Protein AF-A0A3D2X1X7-F1 (afdb_monomer)

Sequence (170 aa):
MHFDSSYFEDETREGFYIPGMVKRSWAVQMEVLNVIADICEKNGIRWFADCGTLLGAVRHGGFIPWDDDLDICMLREDYIRFNKVVRDSVPEGYRVLNLEFEDEYDNFITRVTNSSAIGIGVDYLKNNHGFPYVAGVDIFPLDYLMENDENEEERRVQAYTLWNLAEDIK

pLDDT: mean 94.05, std 6.66, range [51.53, 98.81]

Structure (mmCIF, N/CA/C/O backbone):
data_AF-A0A3D2X1X7-F1
#
_entry.id   AF-A0A3D2X1X7-F1
#
loop_
_atom_site.group_PDB
_atom_site.id
_atom_site.type_symbol
_atom_site.label_atom_id
_atom_site.label_alt_id
_atom_site.label_comp_id
_atom_site.label_asym_id
_atom_site.label_entity_id
_atom_site.label_seq_id
_atom_site.pdbx_PDB_ins_code
_atom_site.Cartn_x
_atom_site.Cartn_y
_atom_site.Cartn_z
_atom_site.occupancy
_atom_site.B_iso_or_equiv
_atom_site.auth_seq_id
_atom_site.auth_comp_id
_atom_site.auth_asym_id
_atom_site.auth_atom_id
_atom_site.pdbx_PDB_model_num
ATOM 1 N N . MET A 1 1 ? -1.908 -10.536 -12.019 1.00 80.88 1 MET A N 1
ATOM 2 C CA . MET A 1 1 ? -1.843 -9.389 -12.955 1.00 80.88 1 MET A CA 1
ATOM 3 C C . MET A 1 1 ? -0.833 -9.719 -14.062 1.00 80.88 1 MET A C 1
ATOM 5 O O . MET A 1 1 ? -0.010 -10.596 -13.834 1.00 80.88 1 MET A O 1
ATOM 9 N N . HIS A 1 2 ? -0.914 -9.122 -15.257 1.00 87.88 2 HIS A N 1
ATOM 10 C CA . HIS A 1 2 ? 0.065 -9.332 -16.341 1.00 87.88 2 HIS A CA 1
ATOM 11 C C . HIS A 1 2 ? 0.584 -7.974 -16.818 1.00 87.88 2 HIS A C 1
ATOM 13 O O . HIS A 1 2 ? -0.223 -7.113 -17.163 1.00 87.88 2 HIS A O 1
ATOM 19 N N . PHE A 1 3 ? 1.906 -7.800 -16.849 1.00 93.25 3 PHE A N 1
ATOM 20 C CA . PHE A 1 3 ? 2.570 -6.582 -17.316 1.00 93.25 3 PHE A CA 1
ATOM 21 C C . PHE A 1 3 ? 3.387 -6.898 -18.568 1.00 93.25 3 PHE A C 1
ATOM 23 O O . PHE A 1 3 ? 4.236 -7.791 -18.547 1.00 93.25 3 PHE A O 1
ATOM 30 N N . ASP A 1 4 ? 3.149 -6.165 -19.653 1.00 94.19 4 ASP A N 1
ATOM 31 C CA . ASP A 1 4 ? 3.974 -6.280 -20.855 1.00 94.19 4 ASP A CA 1
ATOM 32 C C . ASP A 1 4 ? 5.401 -5.801 -20.578 1.00 94.19 4 ASP A C 1
ATOM 34 O O . ASP A 1 4 ? 5.621 -4.893 -19.781 1.00 94.19 4 ASP A O 1
ATOM 38 N N . SER A 1 5 ? 6.398 -6.369 -21.262 1.00 91.50 5 SER A N 1
ATOM 39 C CA . SER A 1 5 ? 7.802 -6.002 -21.023 1.00 91.50 5 SER A CA 1
ATOM 40 C C . SER A 1 5 ? 8.077 -4.507 -21.238 1.00 91.50 5 SER A C 1
ATOM 42 O O . SER A 1 5 ? 8.879 -3.930 -20.505 1.00 91.50 5 SER A O 1
ATOM 44 N N . SER A 1 6 ? 7.359 -3.869 -22.169 1.00 95.56 6 SER A N 1
ATOM 45 C CA . SER A 1 6 ? 7.434 -2.427 -22.434 1.00 95.56 6 SER A CA 1
ATOM 46 C C . SER A 1 6 ? 6.906 -1.564 -21.284 1.00 95.56 6 SER A C 1
ATOM 48 O O . SER A 1 6 ? 7.260 -0.393 -21.181 1.00 95.56 6 SER A O 1
ATOM 50 N N . TYR A 1 7 ? 6.086 -2.116 -20.381 1.00 95.94 7 TYR A N 1
ATOM 51 C CA . TYR A 1 7 ? 5.613 -1.391 -19.200 1.00 95.94 7 TYR A CA 1
ATOM 52 C C . TYR A 1 7 ? 6.781 -0.932 -18.317 1.00 95.94 7 TYR A C 1
ATOM 54 O O . TYR A 1 7 ? 6.709 0.137 -17.719 1.00 95.94 7 TYR A O 1
ATOM 62 N N . PHE A 1 8 ? 7.878 -1.692 -18.277 1.00 97.25 8 PHE A N 1
ATOM 63 C CA . PHE A 1 8 ? 9.031 -1.419 -17.416 1.00 97.25 8 PHE A CA 1
ATOM 64 C C . PHE A 1 8 ? 10.128 -0.563 -18.065 1.00 97.25 8 PHE A C 1
ATOM 66 O O . PHE A 1 8 ? 11.191 -0.388 -17.463 1.00 97.25 8 PHE A O 1
ATOM 73 N N . GLU A 1 9 ? 9.910 -0.073 -19.285 1.00 97.38 9 GLU A N 1
ATOM 74 C CA . GLU A 1 9 ? 10.815 0.860 -19.969 1.00 97.38 9 GLU A CA 1
ATOM 75 C C . GLU A 1 9 ? 10.618 2.285 -19.450 1.00 97.38 9 GLU A C 1
ATOM 77 O O . GLU A 1 9 ? 9.578 2.589 -18.882 1.00 97.38 9 GLU A O 1
ATOM 82 N N . ASP A 1 10 ? 11.582 3.182 -19.632 1.00 98.06 10 ASP A N 1
ATOM 83 C CA . ASP A 1 10 ? 11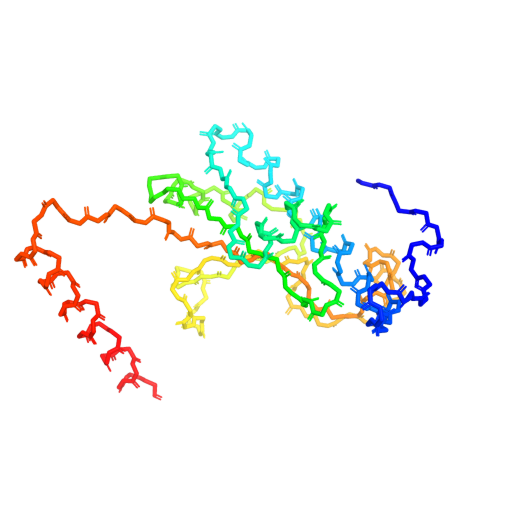.398 4.583 -19.242 1.00 98.06 10 ASP A CA 1
ATOM 84 C C . ASP A 1 10 ? 10.248 5.238 -20.035 1.00 98.06 10 ASP A C 1
ATOM 86 O O . ASP A 1 10 ? 9.997 4.910 -21.195 1.00 98.06 10 ASP A O 1
ATOM 90 N N . GLU A 1 11 ? 9.527 6.171 -19.414 1.00 96.81 11 GLU A N 1
ATOM 91 C CA . GLU A 1 11 ? 8.371 6.840 -20.020 1.00 96.81 11 GLU A CA 1
ATOM 92 C C . GLU A 1 11 ? 8.404 8.338 -19.725 1.00 96.81 11 GLU A C 1
ATOM 94 O O . GLU A 1 11 ? 8.915 8.777 -18.701 1.00 96.81 11 GLU A O 1
ATOM 99 N N . THR A 1 12 ? 7.840 9.155 -20.612 1.00 97.38 12 THR A N 1
ATOM 100 C CA . THR A 1 12 ? 7.485 10.537 -20.274 1.00 97.38 12 THR A CA 1
ATOM 101 C C . THR A 1 12 ? 5.979 10.697 -20.367 1.00 97.38 12 THR A C 1
ATOM 103 O O . THR A 1 12 ? 5.408 10.542 -21.446 1.00 97.38 12 THR A O 1
ATOM 106 N N . ARG A 1 13 ? 5.343 11.028 -19.241 1.00 95.12 13 ARG A N 1
ATOM 107 C CA . ARG A 1 13 ? 3.898 11.250 -19.133 1.00 95.12 13 ARG A CA 1
ATOM 108 C C . ARG A 1 13 ? 3.657 12.675 -18.663 1.00 95.12 13 ARG A C 1
ATOM 110 O O . ARG A 1 13 ? 4.206 13.090 -17.651 1.00 95.12 13 ARG A O 1
ATOM 117 N N . GLU A 1 14 ? 2.892 13.441 -19.437 1.00 93.94 14 GLU A N 1
ATOM 118 C CA . GLU A 1 14 ? 2.587 14.854 -19.143 1.00 93.94 14 GLU A CA 1
ATOM 119 C C . GLU A 1 14 ? 3.826 15.737 -18.886 1.00 93.94 14 GLU A C 1
ATOM 121 O O . GLU A 1 14 ? 3.808 16.660 -18.078 1.00 93.94 14 GLU A O 1
ATOM 126 N N . GLY A 1 15 ? 4.931 15.458 -19.582 1.00 95.94 15 GLY A N 1
ATOM 127 C CA . GLY A 1 15 ? 6.186 16.197 -19.409 1.00 95.94 15 GLY A CA 1
ATOM 128 C C . GLY A 1 15 ? 7.005 15.792 -18.179 1.00 95.94 15 GLY A C 1
ATOM 129 O O . GLY A 1 15 ? 8.069 16.367 -17.963 1.00 95.94 15 GLY A O 1
ATOM 130 N N . PHE A 1 16 ? 6.565 14.791 -17.412 1.00 97.38 16 PHE A N 1
ATOM 131 C CA . PHE A 1 16 ? 7.330 14.200 -16.318 1.00 97.38 16 PHE A CA 1
ATOM 132 C C . PHE A 1 16 ? 8.021 12.909 -16.769 1.00 97.38 16 PHE A C 1
ATOM 134 O O . PHE A 1 16 ? 7.391 12.045 -17.381 1.00 97.38 16 PHE A O 1
ATOM 141 N N . TYR A 1 17 ? 9.315 12.776 -16.470 1.00 97.88 17 TYR A N 1
ATOM 142 C CA . TYR A 1 17 ? 10.096 11.577 -16.772 1.00 97.88 17 TYR A CA 1
ATOM 143 C C . TYR A 1 17 ? 9.921 10.528 -15.672 1.00 97.88 17 TYR A C 1
ATOM 145 O O . TYR A 1 17 ? 10.254 10.779 -14.517 1.00 97.88 17 TYR A O 1
ATOM 153 N N . ILE A 1 18 ? 9.441 9.348 -16.051 1.00 98.19 18 ILE A N 1
ATOM 154 C CA . ILE A 1 18 ? 9.184 8.209 -15.176 1.00 98.19 18 ILE A CA 1
ATOM 155 C C . ILE A 1 18 ? 10.240 7.136 -15.471 1.00 98.19 18 ILE A C 1
ATOM 157 O O . ILE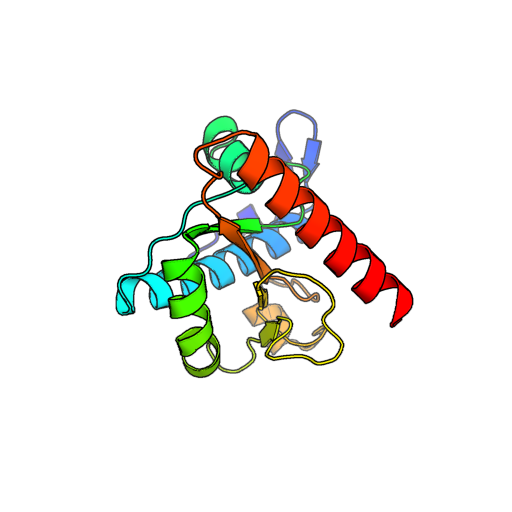 A 1 18 ? 10.176 6.487 -16.523 1.00 98.19 18 ILE A O 1
ATOM 161 N N . PRO A 1 19 ? 11.197 6.905 -14.557 1.00 97.69 19 PRO A N 1
ATOM 162 C CA . PRO A 1 19 ? 12.140 5.807 -14.696 1.00 97.69 19 PRO A CA 1
ATOM 163 C C . PRO A 1 19 ? 11.421 4.456 -14.672 1.00 97.69 19 PRO A C 1
ATOM 165 O O . PRO A 1 19 ? 10.508 4.239 -13.871 1.00 97.69 19 PRO A O 1
ATOM 168 N N . GLY A 1 20 ? 11.909 3.487 -15.443 1.00 97.50 20 GLY A N 1
ATOM 169 C CA . GLY A 1 20 ? 11.400 2.117 -15.427 1.00 97.50 20 GLY A CA 1
ATOM 170 C C . GLY A 1 20 ? 11.407 1.490 -14.027 1.00 97.50 20 GLY A C 1
ATOM 171 O O . GLY A 1 20 ? 10.539 0.684 -13.706 1.00 97.50 20 GLY A O 1
ATOM 172 N N . MET A 1 21 ? 12.331 1.904 -13.149 1.00 97.25 21 MET A N 1
ATOM 173 C CA . MET A 1 21 ? 12.380 1.458 -11.749 1.00 97.25 21 MET A CA 1
ATOM 174 C C . MET A 1 21 ? 11.143 1.874 -10.936 1.00 97.25 21 MET A C 1
ATOM 176 O O . MET A 1 21 ? 10.653 1.079 -10.137 1.00 97.25 21 MET A O 1
ATOM 180 N N . VAL A 1 22 ? 10.604 3.074 -11.169 1.00 97.44 22 VAL A N 1
ATOM 181 C CA . VAL A 1 22 ? 9.364 3.536 -10.521 1.00 97.44 22 VAL A CA 1
ATOM 182 C C . VAL A 1 22 ? 8.191 2.679 -10.989 1.00 97.44 22 VAL A C 1
ATOM 184 O O . VAL A 1 22 ? 7.417 2.184 -10.178 1.00 97.44 22 VAL A O 1
ATOM 187 N N . LYS A 1 23 ? 8.126 2.366 -12.287 1.00 97.81 23 LYS A N 1
ATOM 188 C CA . LYS A 1 23 ? 7.080 1.482 -12.823 1.00 97.81 23 LYS A CA 1
ATOM 189 C C . LYS A 1 23 ? 7.174 0.051 -12.295 1.00 97.81 23 LYS A C 1
ATOM 191 O O . LYS A 1 23 ? 6.145 -0.586 -12.087 1.00 97.81 23 LYS A O 1
ATOM 196 N N . ARG A 1 24 ? 8.383 -0.449 -12.015 1.00 97.88 24 ARG A N 1
ATOM 197 C CA . ARG A 1 24 ? 8.578 -1.729 -11.308 1.00 97.88 24 ARG A CA 1
ATOM 198 C C . ARG A 1 24 ? 8.043 -1.661 -9.873 1.00 97.88 24 ARG A C 1
ATOM 200 O O . ARG A 1 24 ? 7.358 -2.593 -9.469 1.00 97.88 24 ARG A O 1
ATOM 207 N N . SER A 1 25 ? 8.272 -0.555 -9.154 1.00 98.00 25 SER A N 1
ATOM 208 C CA . SER A 1 25 ? 7.652 -0.306 -7.838 1.00 98.00 25 SER A CA 1
ATOM 209 C C . SER A 1 25 ? 6.125 -0.364 -7.928 1.00 98.00 25 SER A C 1
ATOM 211 O O . SER A 1 25 ? 5.498 -1.149 -7.222 1.00 98.00 25 SER A O 1
ATOM 213 N N . TRP A 1 26 ? 5.528 0.380 -8.864 1.00 98.12 26 TRP A N 1
ATOM 214 C CA . TRP A 1 26 ? 4.079 0.391 -9.083 1.00 98.12 26 TRP A CA 1
ATOM 215 C C . TRP A 1 26 ? 3.513 -0.999 -9.391 1.00 98.12 26 TRP A C 1
ATOM 217 O O . TRP A 1 26 ? 2.462 -1.358 -8.870 1.00 98.12 26 TRP A O 1
ATOM 227 N N . ALA A 1 27 ? 4.204 -1.811 -10.200 1.00 98.00 27 ALA A N 1
ATOM 228 C CA . ALA A 1 27 ? 3.772 -3.180 -10.486 1.00 98.00 27 ALA A CA 1
ATOM 229 C C . ALA A 1 27 ? 3.690 -4.037 -9.215 1.00 98.00 27 ALA A C 1
ATOM 231 O O . ALA A 1 27 ? 2.679 -4.702 -8.993 1.00 98.00 27 ALA A O 1
ATOM 232 N N . VAL A 1 28 ? 4.715 -3.973 -8.358 1.00 97.81 28 VAL A N 1
ATOM 233 C CA . VAL A 1 28 ? 4.729 -4.694 -7.077 1.00 97.81 28 VAL A CA 1
ATOM 234 C C . VAL A 1 28 ? 3.635 -4.168 -6.142 1.00 97.81 28 VAL A C 1
ATOM 236 O O . VAL A 1 28 ? 2.921 -4.959 -5.534 1.00 97.81 28 VAL A O 1
ATOM 239 N N . GLN A 1 29 ? 3.434 -2.849 -6.058 1.00 98.31 29 GLN A N 1
ATOM 240 C CA . GLN A 1 29 ? 2.362 -2.260 -5.242 1.00 98.31 29 GLN A CA 1
ATOM 241 C C . GLN A 1 29 ? 0.967 -2.700 -5.710 1.00 98.31 29 GLN A C 1
ATOM 243 O O . GLN A 1 29 ? 0.118 -3.027 -4.885 1.00 98.31 29 GLN A O 1
ATOM 248 N N . MET A 1 30 ? 0.739 -2.803 -7.022 1.00 98.19 30 MET A N 1
ATOM 249 C CA . MET A 1 30 ? -0.521 -3.317 -7.570 1.00 98.19 30 MET A CA 1
ATOM 250 C C . MET A 1 30 ? -0.737 -4.807 -7.277 1.00 98.19 30 MET A C 1
ATOM 252 O O . MET A 1 30 ? -1.877 -5.238 -7.103 1.00 98.19 30 MET A O 1
ATOM 256 N N . GLU A 1 31 ? 0.327 -5.607 -7.201 1.00 97.94 31 GLU A N 1
ATOM 257 C CA . GLU A 1 31 ? 0.238 -7.007 -6.769 1.00 97.94 31 GLU A CA 1
ATOM 258 C C . GLU A 1 31 ? -0.104 -7.117 -5.281 1.00 97.94 31 GLU A C 1
ATOM 260 O O . GLU A 1 31 ? -0.980 -7.905 -4.917 1.00 97.94 31 GLU A O 1
ATOM 265 N N . VAL A 1 32 ? 0.498 -6.274 -4.436 1.00 98.62 32 VAL A N 1
ATOM 266 C CA . VAL A 1 32 ? 0.131 -6.162 -3.017 1.00 98.62 32 VAL A CA 1
ATOM 267 C C . VAL A 1 32 ? -1.327 -5.723 -2.866 1.00 98.62 32 VAL A C 1
ATOM 269 O O . VAL A 1 32 ? -2.072 -6.332 -2.097 1.00 98.62 32 VAL A O 1
ATOM 272 N N . LEU A 1 33 ? -1.776 -4.732 -3.642 1.00 98.62 33 LEU A N 1
ATOM 273 C CA . LEU A 1 33 ? -3.176 -4.309 -3.655 1.00 98.62 33 LEU A CA 1
ATOM 274 C C . LEU A 1 33 ? -4.106 -5.454 -4.073 1.00 98.62 33 LEU A C 1
ATOM 276 O O . LEU A 1 33 ? -5.160 -5.622 -3.469 1.00 98.62 33 LEU A O 1
ATOM 280 N N . ASN A 1 34 ? -3.724 -6.271 -5.060 1.00 98.31 34 ASN A N 1
ATOM 281 C CA . ASN A 1 34 ? -4.517 -7.432 -5.466 1.00 98.31 34 ASN A CA 1
ATOM 282 C C . ASN A 1 34 ? -4.647 -8.455 -4.326 1.00 98.31 34 ASN A C 1
ATOM 284 O O . ASN A 1 34 ? -5.731 -8.982 -4.102 1.00 98.31 34 ASN A O 1
ATOM 288 N N . VAL A 1 35 ? -3.570 -8.704 -3.572 1.00 98.56 35 VAL A N 1
ATOM 289 C CA . VAL A 1 35 ? -3.619 -9.559 -2.372 1.00 98.56 35 VAL A CA 1
ATOM 290 C C . VAL A 1 35 ? -4.590 -8.988 -1.336 1.00 98.56 35 VAL A C 1
ATOM 292 O O . VAL A 1 35 ? -5.438 -9.718 -0.824 1.00 98.56 35 VAL A O 1
ATOM 295 N N . ILE A 1 36 ? -4.512 -7.686 -1.047 1.00 98.81 36 ILE A N 1
ATOM 296 C CA . ILE A 1 36 ? -5.429 -7.020 -0.110 1.00 98.81 36 ILE A CA 1
ATOM 297 C C . ILE A 1 36 ? -6.876 -7.123 -0.602 1.00 98.81 36 ILE A C 1
ATOM 299 O O . ILE A 1 36 ? -7.766 -7.455 0.183 1.00 98.81 36 ILE A O 1
ATOM 303 N N . ALA A 1 37 ? -7.116 -6.872 -1.890 1.00 98.69 37 ALA A N 1
ATOM 304 C CA . ALA A 1 37 ? -8.438 -6.931 -2.497 1.00 98.69 37 ALA A CA 1
ATOM 305 C C . ALA A 1 37 ? -9.045 -8.337 -2.391 1.00 98.69 37 ALA A C 1
ATOM 307 O O . ALA A 1 37 ? -10.195 -8.458 -1.968 1.00 98.69 37 ALA A O 1
ATOM 308 N N . ASP A 1 38 ? -8.263 -9.388 -2.659 1.00 98.62 38 ASP A N 1
ATOM 309 C CA . ASP A 1 38 ? -8.695 -10.784 -2.517 1.00 98.62 38 ASP A CA 1
ATOM 310 C C . ASP A 1 38 ? -9.047 -11.127 -1.057 1.00 98.62 38 ASP A C 1
ATOM 312 O O . ASP A 1 38 ? -10.018 -11.842 -0.791 1.00 98.62 38 ASP A O 1
ATOM 316 N N . ILE A 1 39 ? -8.268 -10.633 -0.086 1.00 98.75 39 ILE A N 1
ATOM 317 C CA . ILE A 1 39 ? -8.560 -10.798 1.349 1.00 98.75 39 ILE A CA 1
ATOM 318 C C . ILE A 1 39 ? -9.866 -10.082 1.701 1.00 98.75 39 ILE A C 1
ATOM 320 O O . ILE A 1 39 ? -10.716 -10.648 2.396 1.00 98.75 39 ILE A O 1
ATOM 324 N N . CYS A 1 40 ? -10.045 -8.857 1.211 1.00 98.75 40 CYS A N 1
ATOM 325 C CA . CYS A 1 40 ? -11.233 -8.061 1.478 1.00 98.75 40 CYS A CA 1
ATOM 326 C C . CYS A 1 40 ? -12.493 -8.689 0.873 1.00 98.75 40 CYS A C 1
ATOM 328 O O . CYS A 1 40 ? -13.509 -8.790 1.562 1.00 98.75 40 CYS A O 1
ATOM 330 N N . GLU A 1 41 ? -12.422 -9.177 -0.367 1.00 98.62 41 GLU A N 1
ATOM 331 C CA . GLU A 1 41 ? -13.534 -9.844 -1.048 1.00 98.62 41 GLU A CA 1
ATOM 332 C C . GLU A 1 41 ? -13.982 -11.096 -0.282 1.00 98.62 41 GLU A C 1
ATOM 334 O O . GLU A 1 41 ? -15.162 -11.233 0.045 1.00 98.62 41 GLU A O 1
ATOM 339 N N . LYS A 1 42 ? -13.037 -11.964 0.107 1.00 98.56 42 LYS A N 1
ATOM 340 C CA . LYS A 1 42 ? -13.326 -13.196 0.869 1.00 98.56 42 LYS A CA 1
ATOM 341 C C . LYS A 1 42 ? -13.991 -12.933 2.219 1.00 98.56 42 LYS A C 1
ATOM 343 O O . LYS A 1 42 ? -14.727 -13.785 2.710 1.00 98.56 42 LYS A O 1
ATOM 348 N N . ASN A 1 43 ? -13.729 -11.773 2.820 1.00 98.38 43 ASN A N 1
ATOM 349 C CA . ASN A 1 43 ? -14.231 -11.410 4.143 1.00 98.38 43 ASN A CA 1
ATOM 350 C C . ASN A 1 43 ? -15.389 -10.400 4.103 1.00 98.38 43 ASN A C 1
ATOM 352 O O . ASN A 1 43 ? -15.887 -10.016 5.162 1.00 98.38 43 ASN A O 1
ATOM 356 N N . GLY A 1 44 ? -15.834 -9.958 2.920 1.00 98.25 44 GLY A N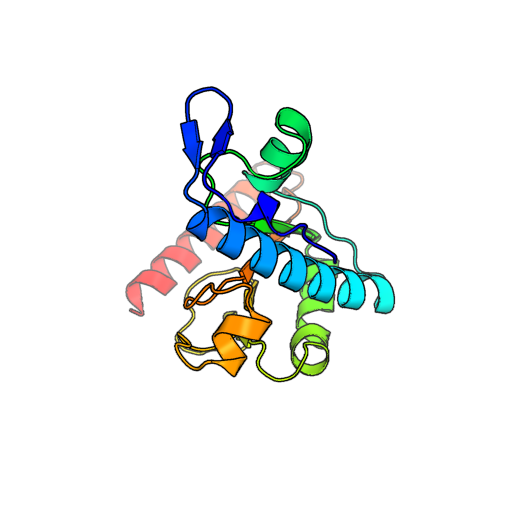 1
ATOM 357 C CA . GLY A 1 44 ? -16.861 -8.922 2.787 1.00 98.25 44 GLY A CA 1
ATOM 358 C C . GLY A 1 44 ? -16.463 -7.614 3.481 1.00 98.25 44 GLY A C 1
ATOM 359 O O . GLY A 1 44 ? -17.235 -7.076 4.281 1.00 98.25 44 GLY A O 1
ATOM 360 N N . ILE A 1 45 ? -15.231 -7.165 3.243 1.00 98.69 45 ILE A N 1
ATOM 361 C CA . ILE A 1 45 ? -14.649 -5.921 3.762 1.00 98.69 45 ILE A CA 1
ATOM 362 C C . ILE A 1 45 ? -14.623 -4.912 2.619 1.00 98.69 45 ILE A C 1
ATOM 364 O O . ILE A 1 45 ? -14.161 -5.224 1.520 1.00 98.69 45 ILE A O 1
ATOM 368 N N . ARG A 1 46 ? -15.128 -3.701 2.861 1.00 98.25 46 ARG A N 1
ATOM 369 C CA . ARG A 1 46 ? -15.085 -2.627 1.867 1.00 98.25 46 ARG A CA 1
ATOM 370 C C . ARG A 1 46 ? -13.820 -1.798 2.036 1.00 98.25 46 ARG A C 1
ATOM 372 O O . ARG A 1 46 ? -13.452 -1.440 3.151 1.00 98.25 46 ARG A O 1
ATOM 379 N N . TRP A 1 47 ? -13.213 -1.456 0.910 1.00 98.50 47 TRP A N 1
ATOM 380 C CA . TRP A 1 47 ? -12.060 -0.571 0.822 1.00 98.50 47 TRP A CA 1
ATOM 381 C C . TRP A 1 47 ? -12.225 0.370 -0.373 1.00 98.50 47 TRP A C 1
ATOM 383 O O . TRP A 1 47 ? -12.995 0.089 -1.297 1.00 98.50 47 TRP A O 1
ATOM 393 N N . PHE A 1 48 ? -11.518 1.493 -0.338 1.00 98.00 48 PHE A N 1
ATOM 394 C CA . PHE A 1 48 ? -11.569 2.544 -1.350 1.00 98.00 48 PHE A CA 1
ATOM 395 C C . PHE A 1 48 ? -10.151 3.024 -1.648 1.00 98.00 48 PHE A C 1
ATOM 397 O O . PHE A 1 48 ? -9.310 3.015 -0.757 1.00 98.00 48 PHE A O 1
ATOM 404 N N . ALA A 1 49 ? -9.882 3.462 -2.877 1.00 98.19 49 ALA A N 1
ATOM 405 C CA . ALA A 1 49 ? -8.683 4.256 -3.139 1.00 98.19 49 ALA A CA 1
ATOM 406 C C . ALA A 1 49 ? -8.754 5.566 -2.340 1.00 98.19 49 ALA A C 1
ATOM 408 O O . 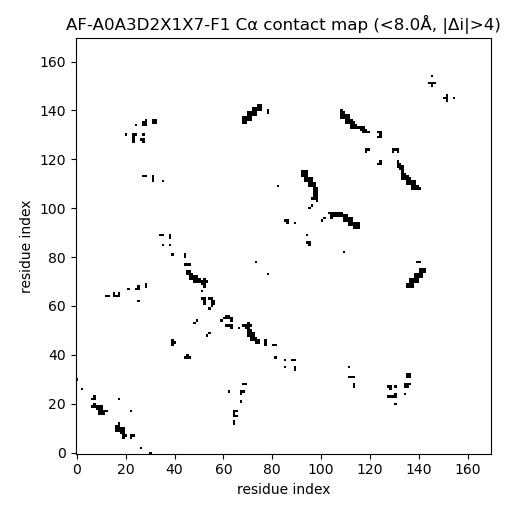ALA A 1 49 ? -9.840 6.145 -2.239 1.00 98.19 49 ALA A O 1
ATOM 409 N N . ASP A 1 50 ? -7.620 6.037 -1.826 1.00 97.50 50 ASP A N 1
ATOM 410 C CA . ASP A 1 50 ? -7.548 7.272 -1.038 1.00 97.50 50 ASP A CA 1
ATOM 411 C C . ASP A 1 50 ? -6.443 8.215 -1.545 1.00 97.50 50 ASP A C 1
ATOM 413 O O . ASP A 1 50 ? -5.653 7.846 -2.416 1.00 97.50 50 ASP A O 1
ATOM 417 N N . CYS A 1 51 ? -6.419 9.453 -1.048 1.00 95.38 51 CYS A N 1
ATOM 418 C CA . CYS A 1 51 ? -5.330 10.418 -1.245 1.00 95.38 51 CYS A CA 1
ATOM 419 C C . CYS A 1 51 ? -4.851 10.550 -2.713 1.00 95.38 51 CYS A C 1
ATOM 421 O O . CYS A 1 51 ? -5.648 10.829 -3.623 1.00 95.38 51 CYS A O 1
ATOM 423 N N . GLY A 1 52 ? -3.541 10.397 -2.951 1.00 97.38 52 GLY A N 1
ATOM 424 C CA . GLY A 1 52 ? -2.919 10.476 -4.275 1.00 97.38 52 GLY A CA 1
ATOM 425 C C . GLY A 1 52 ? -3.392 9.363 -5.206 1.00 97.38 52 GLY A C 1
ATOM 426 O O . GLY A 1 52 ? -3.671 9.618 -6.380 1.00 97.38 52 GLY A O 1
ATOM 427 N N . THR A 1 53 ? -3.631 8.169 -4.662 1.00 98.38 53 THR A N 1
ATOM 428 C CA . THR A 1 53 ? -4.113 7.005 -5.418 1.00 98.38 53 THR A CA 1
ATOM 429 C C . THR A 1 53 ? -5.503 7.239 -6.005 1.00 98.38 53 THR A C 1
ATOM 431 O O . THR A 1 53 ? -5.722 6.986 -7.194 1.00 98.38 53 THR A O 1
ATOM 434 N N . LEU A 1 54 ? -6.443 7.790 -5.227 1.00 98.25 54 LEU A N 1
ATOM 435 C CA . LEU A 1 54 ? -7.777 8.144 -5.727 1.00 98.25 54 LEU A CA 1
ATOM 436 C C . LEU A 1 54 ? -7.701 9.216 -6.820 1.00 98.25 54 LEU A C 1
ATOM 438 O O . LEU A 1 54 ? -8.334 9.090 -7.873 1.00 98.25 54 LEU A O 1
ATOM 442 N N . LEU A 1 55 ? -6.908 10.267 -6.589 1.00 98.38 55 LEU A N 1
ATOM 443 C CA . LEU A 1 55 ? -6.723 11.338 -7.565 1.00 98.38 55 LEU A CA 1
ATOM 444 C C . LEU A 1 55 ? -6.083 10.815 -8.858 1.00 98.38 55 LEU A C 1
ATOM 446 O O . LEU A 1 55 ? -6.522 11.183 -9.948 1.00 98.38 55 LEU A O 1
ATOM 450 N N . GLY A 1 56 ? -5.067 9.961 -8.749 1.00 97.94 56 GLY A N 1
ATOM 451 C CA . GLY A 1 56 ? -4.410 9.295 -9.867 1.00 97.94 56 GLY A CA 1
ATOM 452 C C . GLY A 1 56 ? -5.389 8.458 -10.681 1.00 97.94 56 GLY A C 1
ATOM 453 O O . GLY A 1 56 ? -5.509 8.655 -11.894 1.00 97.94 56 GLY A O 1
ATOM 454 N N . ALA A 1 57 ? -6.160 7.593 -10.018 1.00 97.69 57 ALA A N 1
ATOM 455 C CA . ALA A 1 57 ? -7.143 6.735 -10.669 1.00 97.69 57 ALA A CA 1
ATOM 456 C C . ALA A 1 57 ? -8.146 7.537 -11.516 1.00 97.69 57 ALA A C 1
ATOM 458 O O . ALA A 1 57 ? -8.432 7.163 -12.652 1.00 97.69 57 ALA A O 1
ATOM 459 N N . VAL A 1 58 ? -8.639 8.668 -10.998 1.00 97.88 58 VAL A N 1
ATOM 460 C CA . VAL A 1 58 ? -9.613 9.514 -11.707 1.00 97.88 58 VAL A CA 1
ATOM 461 C C . VAL A 1 58 ? -8.961 10.382 -12.787 1.00 97.88 58 VAL A C 1
ATOM 463 O O . VAL A 1 58 ? -9.504 10.503 -13.883 1.00 97.88 58 VAL A O 1
ATOM 466 N N . ARG A 1 59 ? -7.820 11.017 -12.495 1.00 97.44 59 ARG A N 1
ATOM 467 C CA . ARG A 1 59 ? -7.198 12.020 -13.378 1.00 97.44 59 ARG A CA 1
ATOM 468 C C . ARG A 1 59 ? -6.313 11.405 -14.460 1.00 97.44 59 ARG A C 1
ATOM 470 O O . ARG A 1 59 ? -6.326 11.880 -15.588 1.00 97.44 59 ARG A O 1
ATOM 477 N N . HIS A 1 60 ? -5.544 10.379 -14.106 1.00 96.00 60 HIS A N 1
ATOM 478 C CA . HIS A 1 60 ? -4.511 9.764 -14.950 1.00 96.00 60 HIS A CA 1
ATOM 479 C C . HIS A 1 60 ? -4.865 8.345 -15.403 1.00 96.00 60 HIS A C 1
ATOM 481 O O . HIS A 1 60 ? -4.138 7.765 -16.206 1.00 96.00 60 HIS A O 1
ATOM 487 N N . GLY A 1 61 ? -5.955 7.764 -14.886 1.00 95.25 61 GLY A N 1
ATOM 488 C CA . GLY A 1 61 ? -6.305 6.363 -15.138 1.00 95.25 61 GLY A CA 1
ATOM 489 C C . GLY A 1 61 ? -5.332 5.371 -14.491 1.00 95.25 61 GLY A C 1
ATOM 490 O O . GLY A 1 61 ? -5.200 4.245 -14.965 1.00 95.25 61 GLY A O 1
ATOM 491 N N . GLY A 1 62 ? -4.617 5.793 -13.445 1.00 94.75 62 GLY A N 1
ATOM 492 C CA . GLY A 1 62 ? -3.572 5.022 -12.775 1.00 94.75 62 GLY A CA 1
ATOM 493 C C . GLY A 1 62 ? -2.691 5.925 -11.915 1.00 94.75 62 GLY A C 1
ATOM 494 O O . GLY A 1 62 ? -3.120 6.998 -11.507 1.00 94.75 62 GLY A O 1
ATOM 495 N N . PHE A 1 63 ? -1.449 5.519 -11.660 1.00 97.44 63 PHE A N 1
ATOM 496 C CA . PHE A 1 63 ? -0.513 6.318 -10.864 1.00 97.44 63 PHE A CA 1
ATOM 497 C C . PHE A 1 63 ? -0.287 7.721 -11.436 1.00 97.44 63 PHE A C 1
ATOM 499 O O . PHE A 1 63 ? -0.192 7.919 -12.657 1.00 97.44 63 PHE A O 1
ATOM 506 N N . ILE A 1 64 ? -0.156 8.688 -10.526 1.00 97.69 64 ILE A N 1
ATOM 507 C CA . ILE A 1 64 ? 0.347 10.022 -10.841 1.00 97.69 64 ILE A CA 1
ATOM 508 C C . ILE A 1 64 ? 1.828 9.875 -11.247 1.00 97.69 64 ILE A C 1
ATOM 510 O O . ILE A 1 64 ? 2.551 9.133 -10.589 1.00 97.69 64 ILE A O 1
ATOM 514 N N . PRO A 1 65 ? 2.326 10.559 -12.299 1.00 97.31 65 PRO A N 1
ATOM 515 C CA . PRO A 1 65 ? 3.690 10.347 -12.805 1.00 97.31 65 PRO A CA 1
ATOM 516 C C . PRO A 1 65 ? 4.819 10.463 -11.770 1.00 97.31 65 PRO A C 1
ATOM 518 O O . PRO A 1 65 ? 5.879 9.875 -11.962 1.00 97.31 65 PRO A O 1
ATOM 521 N N . TRP A 1 66 ? 4.601 11.239 -10.711 1.00 95.44 66 TRP A N 1
ATOM 522 C CA . TRP A 1 66 ? 5.570 11.517 -9.655 1.00 95.44 66 TRP A CA 1
ATOM 523 C C . TRP A 1 66 ? 5.226 10.866 -8.306 1.00 95.44 66 TRP A C 1
ATOM 525 O O . TRP A 1 66 ? 5.936 11.143 -7.345 1.00 95.44 66 TRP A O 1
ATOM 535 N N . ASP A 1 67 ? 4.173 10.041 -8.228 1.00 96.69 67 ASP A N 1
ATOM 536 C CA . ASP A 1 67 ? 3.859 9.253 -7.022 1.00 96.69 67 ASP A CA 1
ATOM 537 C C . ASP A 1 67 ? 4.809 8.065 -6.880 1.00 96.69 67 ASP A C 1
ATOM 539 O O . ASP A 1 67 ? 5.146 7.390 -7.862 1.00 96.69 67 ASP A O 1
ATOM 543 N N . ASP A 1 68 ? 5.174 7.760 -5.642 1.00 94.19 68 ASP A N 1
ATOM 544 C CA . ASP A 1 68 ? 5.980 6.602 -5.271 1.00 94.19 68 ASP A CA 1
ATOM 545 C C . ASP A 1 68 ? 5.263 5.604 -4.341 1.00 94.19 68 ASP A C 1
ATOM 547 O O . ASP A 1 68 ? 5.791 4.504 -4.137 1.00 94.19 68 ASP A O 1
ATOM 551 N N . ASP A 1 69 ? 4.048 5.908 -3.879 1.00 95.75 69 ASP A N 1
ATOM 552 C CA . ASP A 1 69 ? 3.234 5.090 -2.974 1.00 95.75 69 ASP A CA 1
ATOM 553 C C . ASP A 1 69 ? 1.812 4.778 -3.501 1.00 95.75 69 ASP A C 1
ATOM 555 O O . ASP A 1 69 ? 1.422 5.144 -4.616 1.00 95.75 69 ASP A O 1
ATOM 559 N N . LEU A 1 70 ? 1.072 3.980 -2.718 1.00 98.06 70 LEU A N 1
ATOM 560 C CA . LEU A 1 70 ? -0.301 3.559 -2.984 1.00 98.06 70 LEU A CA 1
ATOM 561 C C . LEU A 1 70 ? -1.079 3.532 -1.669 1.00 98.06 70 LEU A C 1
ATOM 563 O O . LEU A 1 70 ? -0.788 2.728 -0.779 1.00 98.06 70 LEU A O 1
ATOM 567 N N . ASP A 1 71 ? -2.122 4.354 -1.612 1.00 98.19 71 ASP A N 1
ATOM 568 C CA . ASP A 1 71 ? -2.984 4.548 -0.454 1.00 98.19 71 ASP A CA 1
ATOM 569 C C . ASP A 1 71 ? -4.396 4.020 -0.713 1.00 98.19 71 ASP A C 1
ATOM 571 O O . ASP A 1 71 ? -5.051 4.332 -1.718 1.00 98.19 71 ASP A O 1
ATOM 575 N N . ILE A 1 72 ? -4.914 3.267 0.250 1.00 98.75 72 ILE A N 1
ATOM 576 C CA . ILE A 1 72 ? -6.331 2.921 0.332 1.00 98.75 72 ILE A CA 1
ATOM 577 C C . ILE A 1 72 ? -6.874 3.269 1.713 1.00 98.75 72 ILE A C 1
ATOM 579 O O . ILE A 1 72 ? -6.133 3.382 2.686 1.00 98.75 72 ILE A O 1
ATOM 583 N N . CYS A 1 73 ? -8.192 3.356 1.832 1.00 98.50 73 CYS A N 1
ATOM 584 C CA . CYS A 1 73 ? -8.847 3.496 3.121 1.00 98.50 73 CYS A CA 1
ATOM 585 C C . CYS A 1 73 ? -9.995 2.509 3.304 1.00 98.50 73 CYS A C 1
ATOM 587 O O . CYS A 1 73 ? -10.553 1.948 2.356 1.00 98.50 73 CYS A O 1
ATOM 589 N N . MET A 1 74 ? -10.339 2.282 4.567 1.00 98.50 74 MET A N 1
ATOM 590 C CA . MET A 1 74 ? -11.451 1.438 4.991 1.00 98.50 74 MET A CA 1
ATOM 591 C C . MET A 1 74 ? -12.238 2.167 6.069 1.00 98.50 74 MET A C 1
ATOM 593 O O . MET A 1 74 ? -11.651 2.819 6.929 1.00 98.50 74 MET A O 1
ATOM 597 N N . LEU A 1 75 ? -13.562 2.010 6.084 1.00 97.00 75 LEU A N 1
ATOM 598 C CA . LEU A 1 75 ? -14.358 2.474 7.225 1.00 97.00 75 LEU A CA 1
ATOM 599 C C . LEU A 1 75 ? -13.845 1.816 8.510 1.00 97.00 75 LEU A C 1
ATOM 601 O O . LEU A 1 75 ? -13.460 0.649 8.478 1.00 97.00 75 LEU A O 1
ATOM 605 N N . ARG A 1 76 ? -13.883 2.526 9.644 1.00 95.38 76 ARG A N 1
ATOM 606 C CA . ARG A 1 76 ? -13.346 2.039 10.931 1.00 95.38 76 ARG A CA 1
ATOM 607 C C . ARG A 1 76 ? -13.713 0.588 11.263 1.00 95.38 76 ARG A C 1
ATOM 609 O O . ARG A 1 76 ? -12.852 -0.185 11.678 1.00 95.38 76 ARG A O 1
ATOM 616 N N . GLU A 1 77 ? -14.974 0.205 11.077 1.00 97.12 77 GLU A N 1
ATOM 617 C CA . GLU A 1 77 ? -15.437 -1.165 11.340 1.00 97.12 77 GLU A CA 1
ATOM 618 C C . GLU A 1 77 ? -14.768 -2.196 10.420 1.00 97.12 77 GLU A C 1
ATOM 620 O O . GLU A 1 77 ? -14.331 -3.253 10.878 1.00 97.12 77 GLU A O 1
ATOM 625 N N . ASP A 1 78 ? -14.645 -1.871 9.133 1.00 98.31 78 ASP A N 1
ATOM 626 C CA . ASP A 1 78 ? -13.992 -2.702 8.124 1.00 98.31 78 ASP A CA 1
ATOM 627 C C . ASP A 1 78 ? -12.474 -2.770 8.355 1.00 98.31 78 ASP A C 1
ATOM 629 O O . ASP A 1 78 ? -11.906 -3.857 8.296 1.00 98.31 78 ASP A O 1
ATOM 633 N N . TYR A 1 79 ? -11.837 -1.663 8.750 1.00 98.00 79 TYR A N 1
ATOM 634 C CA . TYR A 1 79 ? -10.424 -1.617 9.142 1.00 98.00 79 TYR A CA 1
ATOM 635 C C . TYR A 1 79 ? -10.120 -2.538 10.337 1.00 98.00 79 TYR A C 1
ATOM 637 O O . TYR A 1 79 ? -9.147 -3.294 10.327 1.00 98.00 79 TYR A O 1
ATOM 645 N N . ILE A 1 80 ? -10.975 -2.528 11.368 1.00 97.00 80 ILE A N 1
ATOM 646 C CA . ILE A 1 80 ? -10.844 -3.429 12.526 1.00 97.00 80 ILE A CA 1
ATOM 647 C C . ILE A 1 80 ? -11.028 -4.889 12.098 1.00 97.00 80 ILE A C 1
ATOM 649 O O . ILE A 1 80 ? -10.302 -5.769 12.561 1.00 97.00 80 ILE A O 1
ATOM 653 N N . ARG A 1 81 ? -12.005 -5.176 11.230 1.00 98.12 81 ARG A N 1
ATOM 654 C CA . ARG A 1 81 ? -12.232 -6.533 10.705 1.00 98.12 81 ARG A CA 1
ATOM 655 C C . ARG A 1 81 ? -11.052 -7.017 9.868 1.00 98.12 81 ARG A C 1
ATOM 657 O O . ARG A 1 81 ? -10.662 -8.170 10.012 1.00 98.12 81 ARG A O 1
ATOM 664 N N . PHE A 1 82 ? -10.477 -6.146 9.044 1.00 98.44 82 PHE A N 1
ATOM 665 C CA . PHE A 1 82 ? -9.315 -6.442 8.216 1.00 98.44 82 PHE A CA 1
ATOM 666 C C . PHE A 1 82 ? -8.099 -6.818 9.061 1.00 98.44 82 PHE A C 1
ATOM 668 O O . PHE A 1 82 ? -7.512 -7.879 8.852 1.00 98.44 82 PHE A O 1
ATOM 675 N N . ASN A 1 83 ? -7.777 -6.015 10.078 1.00 97.50 83 ASN A N 1
ATOM 676 C CA . ASN A 1 83 ? -6.626 -6.277 10.943 1.00 97.50 83 ASN A CA 1
ATOM 677 C C . ASN A 1 83 ? -6.721 -7.604 11.708 1.00 97.50 83 ASN A C 1
ATOM 679 O O . ASN A 1 83 ? -5.704 -8.245 11.947 1.00 97.50 83 ASN A O 1
ATOM 683 N N . LYS A 1 84 ? -7.935 -8.097 11.986 1.00 97.44 84 LYS A N 1
ATOM 684 C CA . LYS A 1 84 ? -8.139 -9.418 12.606 1.00 97.44 84 LYS A CA 1
ATOM 685 C C . LYS A 1 84 ? -7.805 -10.603 11.699 1.00 97.44 84 LYS A C 1
ATOM 687 O O . LYS A 1 84 ? -7.645 -11.702 12.214 1.00 97.44 84 LYS A O 1
ATOM 692 N N . VAL A 1 85 ? -7.776 -10.416 10.378 1.00 97.75 85 VAL A N 1
ATOM 693 C CA . VAL A 1 85 ? -7.642 -11.525 9.412 1.00 97.75 85 VAL A CA 1
ATOM 694 C C . VAL A 1 85 ? -6.406 -11.415 8.525 1.00 97.75 85 VAL A C 1
ATOM 696 O O . VAL A 1 85 ? -5.934 -12.430 8.017 1.00 97.75 85 VAL A O 1
ATOM 699 N N . VAL A 1 86 ? -5.876 -10.207 8.317 1.00 97.69 86 VAL A N 1
ATOM 700 C CA . VAL A 1 86 ? -4.839 -9.942 7.310 1.00 97.69 86 VAL A CA 1
ATOM 701 C C . VAL A 1 86 ? -3.557 -10.731 7.567 1.00 97.69 86 VAL A C 1
ATOM 703 O O . VAL A 1 86 ? -3.030 -11.334 6.637 1.00 97.69 86 VAL A O 1
ATOM 706 N N . ARG A 1 87 ? -3.088 -10.798 8.820 1.00 95.19 87 ARG A N 1
ATOM 707 C CA . ARG A 1 87 ? -1.824 -11.458 9.181 1.00 95.19 87 ARG A CA 1
ATOM 708 C C . ARG A 1 87 ? -1.808 -12.937 8.789 1.00 95.19 87 ARG A C 1
ATOM 710 O O . ARG A 1 87 ? -0.796 -13.414 8.290 1.00 95.19 87 ARG A O 1
ATOM 717 N N . ASP A 1 88 ? -2.934 -13.623 8.961 1.00 96.31 88 ASP A N 1
ATOM 718 C CA . ASP A 1 88 ? -3.071 -15.048 8.642 1.00 96.31 88 ASP A CA 1
ATOM 719 C C . ASP A 1 88 ? -3.438 -15.298 7.170 1.00 96.31 88 ASP A C 1
ATOM 721 O O . ASP A 1 88 ? -3.434 -16.440 6.710 1.00 96.31 88 ASP A O 1
ATOM 725 N N . SER A 1 89 ? -3.786 -14.241 6.428 1.00 97.69 89 SER A N 1
ATOM 726 C CA . SER A 1 89 ? -4.303 -14.339 5.058 1.00 97.69 89 SER A CA 1
ATOM 727 C C . SER A 1 89 ? -3.314 -13.882 3.984 1.00 97.69 89 SER A C 1
ATOM 729 O O . SER A 1 89 ? -3.532 -14.181 2.807 1.00 97.69 89 SER A O 1
ATOM 731 N N . VAL A 1 90 ? -2.257 -13.148 4.346 1.00 97.69 90 VAL A N 1
ATOM 732 C CA . VAL A 1 90 ? -1.223 -12.726 3.391 1.00 97.69 90 VAL A CA 1
ATOM 733 C C . VAL A 1 90 ? -0.320 -13.903 2.980 1.00 97.69 90 VAL A C 1
ATOM 735 O O . VAL A 1 90 ? -0.095 -14.813 3.780 1.00 97.69 90 VAL A O 1
ATOM 738 N N . PRO A 1 91 ? 0.209 -13.920 1.741 1.00 96.94 91 PRO A N 1
ATOM 739 C CA . PRO A 1 91 ? 1.131 -14.959 1.290 1.00 96.94 91 PRO A CA 1
ATOM 740 C C . PRO A 1 91 ? 2.425 -15.015 2.109 1.00 96.94 91 PRO A C 1
ATOM 742 O O . PRO A 1 91 ? 2.857 -14.025 2.699 1.00 96.94 91 PRO A O 1
ATOM 745 N N . GLU A 1 92 ? 3.103 -16.163 2.070 1.00 94.94 92 GLU A N 1
ATOM 746 C CA . GLU A 1 92 ? 4.441 -16.293 2.650 1.00 94.94 92 GLU A CA 1
ATOM 747 C C . GLU A 1 92 ? 5.405 -15.252 2.052 1.00 94.94 92 GLU A C 1
ATOM 749 O O . GLU A 1 92 ? 5.423 -15.016 0.843 1.00 94.94 92 GLU A O 1
ATOM 754 N N . GLY A 1 93 ? 6.200 -14.620 2.917 1.00 93.06 93 GLY A N 1
ATOM 755 C CA . GLY A 1 93 ? 7.143 -13.559 2.555 1.00 93.06 93 GLY A CA 1
ATOM 756 C C . GLY A 1 93 ? 6.577 -12.142 2.677 1.00 93.06 93 GLY A C 1
ATOM 757 O O . GLY A 1 93 ? 7.357 -11.215 2.893 1.00 93.06 93 GLY A O 1
ATOM 758 N N . TYR A 1 94 ? 5.253 -11.968 2.628 1.00 97.12 94 TYR A N 1
ATOM 759 C CA . TYR A 1 94 ? 4.623 -10.668 2.861 1.00 97.12 94 TYR A CA 1
ATOM 760 C C . TYR A 1 94 ? 4.720 -10.276 4.338 1.00 97.12 94 TYR A C 1
ATOM 762 O O . TYR A 1 94 ? 4.859 -11.126 5.225 1.00 97.12 94 TYR A O 1
ATOM 770 N N . ARG A 1 95 ? 4.614 -8.976 4.616 1.00 96.44 95 ARG A N 1
ATOM 771 C CA . ARG A 1 95 ? 4.579 -8.451 5.984 1.00 96.44 95 ARG A CA 1
ATOM 772 C C . ARG A 1 95 ? 3.398 -7.514 6.176 1.00 96.44 95 ARG A C 1
ATOM 774 O O . ARG A 1 95 ? 3.010 -6.799 5.259 1.00 96.44 95 ARG A O 1
ATOM 781 N N . VAL A 1 96 ? 2.840 -7.528 7.382 1.00 97.25 96 VAL A N 1
ATOM 782 C CA . VAL A 1 96 ? 1.827 -6.570 7.827 1.00 97.25 96 VAL A CA 1
ATOM 783 C C . VAL A 1 96 ? 2.437 -5.757 8.957 1.00 97.25 96 VAL A C 1
ATOM 785 O O . VAL A 1 96 ? 2.903 -6.337 9.935 1.00 97.25 96 VAL A O 1
ATOM 788 N N . LEU A 1 97 ? 2.439 -4.439 8.803 1.00 95.81 97 LEU A N 1
ATOM 789 C CA . LEU A 1 97 ? 3.029 -3.480 9.725 1.00 95.81 97 LEU A CA 1
ATOM 790 C C . LEU A 1 97 ? 1.914 -2.604 10.297 1.00 95.81 97 LEU A C 1
ATOM 792 O O . LEU A 1 97 ? 1.182 -1.971 9.539 1.00 95.81 97 LEU A O 1
ATOM 796 N N . ASN A 1 98 ? 1.763 -2.601 11.616 1.00 94.25 98 ASN A N 1
ATOM 797 C CA . ASN A 1 98 ? 0.908 -1.687 12.372 1.00 94.25 98 ASN A CA 1
ATOM 798 C C . ASN A 1 98 ? 1.336 -1.722 13.854 1.00 94.25 98 ASN A C 1
ATOM 800 O O . ASN A 1 98 ? 2.132 -2.576 14.253 1.00 94.25 98 ASN A O 1
ATOM 804 N N . LEU A 1 99 ? 0.748 -0.844 14.669 1.00 89.50 99 LEU A N 1
ATOM 805 C CA . LEU A 1 99 ? 0.996 -0.757 16.118 1.00 89.50 99 LEU A CA 1
ATOM 806 C C . LEU A 1 99 ? 0.660 -2.035 16.913 1.00 89.50 99 LEU A C 1
ATOM 808 O O . LEU A 1 99 ? 1.108 -2.187 18.042 1.00 89.50 99 LEU A O 1
ATOM 812 N N . GLU A 1 100 ? -0.168 -2.936 16.378 1.00 86.69 100 GLU A N 1
ATOM 813 C CA . GLU A 1 100 ? -0.500 -4.207 17.042 1.00 86.69 100 GLU A CA 1
ATOM 814 C C . GLU A 1 100 ? 0.573 -5.274 16.784 1.00 86.69 100 GLU A C 1
ATOM 816 O O . GLU A 1 100 ? 0.732 -6.225 17.552 1.00 86.69 100 GLU A O 1
ATOM 821 N N . PHE A 1 101 ? 1.279 -5.153 15.663 1.00 86.19 101 PHE A N 1
ATOM 822 C CA . PHE A 1 101 ? 2.079 -6.227 15.100 1.00 86.19 101 PHE A CA 1
ATOM 823 C C . PHE A 1 101 ? 3.579 -6.012 15.198 1.00 86.19 101 PHE A C 1
ATOM 825 O O . PHE A 1 101 ? 4.305 -7.007 15.176 1.00 86.19 101 PHE A O 1
ATOM 832 N N . GLU A 1 102 ? 4.020 -4.764 15.299 1.00 84.81 102 GLU A N 1
ATOM 833 C CA . GLU A 1 102 ? 5.425 -4.381 15.306 1.00 84.81 102 GLU A CA 1
ATOM 834 C C . GLU A 1 102 ? 5.645 -3.301 16.373 1.00 84.81 102 GLU A C 1
ATOM 836 O O . GLU A 1 102 ? 5.155 -2.183 16.231 1.00 84.81 102 GLU A O 1
ATOM 841 N N . ASP A 1 103 ? 6.403 -3.626 17.424 1.00 81.06 103 ASP A N 1
ATOM 842 C CA . ASP A 1 103 ? 6.635 -2.722 18.565 1.00 81.06 103 ASP A CA 1
ATOM 843 C C . ASP A 1 103 ? 7.309 -1.398 18.153 1.00 81.06 103 ASP A C 1
ATOM 845 O O . ASP A 1 103 ? 7.108 -0.366 18.787 1.00 81.06 103 ASP A O 1
ATOM 849 N N . GLU A 1 104 ? 8.111 -1.427 17.084 1.00 83.44 104 GLU A N 1
ATOM 850 C CA . GLU A 1 104 ? 8.842 -0.267 16.556 1.00 83.44 104 GLU A CA 1
ATOM 851 C C . GLU A 1 104 ? 8.067 0.495 15.465 1.00 83.44 104 GLU A C 1
ATOM 853 O O . GLU A 1 104 ? 8.561 1.499 14.952 1.00 83.44 104 GLU A O 1
ATOM 858 N N . TYR A 1 105 ? 6.874 0.033 15.072 1.00 84.06 105 TYR A N 1
ATOM 859 C CA . TYR A 1 105 ? 6.088 0.692 14.030 1.00 84.06 105 TYR A CA 1
ATOM 860 C C . TYR A 1 105 ? 5.210 1.785 14.634 1.00 84.06 105 TYR A C 1
ATOM 862 O O . TYR A 1 105 ? 4.180 1.513 15.240 1.00 84.06 105 TYR A O 1
ATOM 870 N N . ASP A 1 106 ? 5.612 3.035 14.442 1.00 81.75 106 ASP A N 1
ATOM 871 C CA . ASP A 1 106 ? 5.042 4.211 15.103 1.00 81.75 106 ASP A CA 1
ATOM 872 C C . ASP A 1 106 ? 3.917 4.906 14.316 1.00 81.75 106 ASP A C 1
ATOM 874 O O . ASP A 1 106 ? 3.351 5.895 14.783 1.00 81.75 106 ASP A O 1
ATOM 878 N N . ASN A 1 107 ? 3.547 4.386 13.142 1.00 85.19 107 ASN A N 1
ATOM 879 C CA . ASN A 1 107 ? 2.448 4.936 12.355 1.00 85.19 107 ASN A CA 1
ATOM 880 C C . ASN A 1 107 ? 1.086 4.375 12.795 1.00 85.19 107 ASN A C 1
ATOM 882 O O . ASN A 1 107 ? 0.906 3.174 12.989 1.00 85.19 107 ASN A O 1
ATOM 886 N N . PHE A 1 108 ? 0.070 5.242 12.835 1.00 87.81 108 PHE A N 1
ATOM 887 C CA . PHE A 1 108 ? -1.314 4.901 13.211 1.00 87.81 108 PHE A CA 1
ATOM 888 C C . PHE A 1 108 ? -2.135 4.229 12.091 1.00 87.81 108 PHE A C 1
ATOM 890 O O . PHE A 1 108 ? -3.369 4.241 12.121 1.00 87.81 108 PHE A O 1
ATOM 897 N N . ILE A 1 109 ? -1.462 3.645 11.101 1.00 94.31 109 ILE A N 1
ATOM 898 C CA . ILE A 1 109 ? -2.063 2.989 9.933 1.00 94.31 109 ILE A CA 1
ATOM 899 C C . ILE A 1 109 ? -1.643 1.520 9.867 1.00 94.31 109 ILE A C 1
ATOM 901 O O . ILE A 1 109 ? -0.808 1.062 10.647 1.00 94.31 109 ILE A O 1
ATOM 905 N N . THR A 1 110 ? -2.222 0.775 8.928 1.00 97.56 110 THR A N 1
ATOM 906 C CA . THR A 1 110 ? -1.728 -0.557 8.570 1.00 97.56 110 THR A CA 1
ATOM 907 C C . THR A 1 110 ? -1.053 -0.486 7.215 1.00 97.56 110 THR A C 1
ATOM 909 O O . THR A 1 110 ? -1.640 0.037 6.277 1.00 97.56 110 THR A O 1
ATOM 912 N N . ARG A 1 111 ? 0.140 -1.059 7.083 1.00 97.75 111 ARG A N 1
ATOM 913 C CA . ARG A 1 111 ? 0.813 -1.249 5.797 1.00 97.75 111 ARG A CA 1
ATOM 914 C C . ARG A 1 111 ? 0.983 -2.730 5.513 1.00 97.75 111 ARG A C 1
ATOM 916 O O . ARG A 1 111 ? 1.402 -3.485 6.387 1.00 97.75 111 ARG A O 1
ATOM 923 N N . VAL A 1 112 ? 0.707 -3.151 4.285 1.00 98.31 112 VAL A N 1
ATOM 924 C CA . VAL A 1 112 ? 1.065 -4.498 3.810 1.00 98.31 112 VAL A CA 1
ATOM 925 C C . VAL A 1 112 ? 2.187 -4.363 2.796 1.00 98.31 112 VAL A C 1
ATOM 927 O O . VAL A 1 112 ? 2.090 -3.545 1.887 1.00 98.31 112 VAL A O 1
ATOM 930 N N . THR A 1 113 ? 3.250 -5.150 2.938 1.00 97.81 113 THR A N 1
ATOM 931 C CA . THR A 1 113 ? 4.409 -5.131 2.038 1.00 97.81 113 THR A CA 1
ATOM 932 C C . THR A 1 113 ? 4.677 -6.504 1.433 1.00 97.81 113 THR A C 1
ATOM 934 O O . THR A 1 113 ? 4.373 -7.538 2.029 1.00 97.81 113 THR A O 1
ATOM 937 N N . ASN A 1 114 ? 5.288 -6.518 0.248 1.00 97.06 114 ASN A N 1
ATOM 938 C CA . ASN A 1 114 ? 5.675 -7.739 -0.468 1.00 97.06 114 ASN A CA 1
ATOM 939 C C . ASN A 1 114 ? 6.838 -8.510 0.195 1.00 97.06 114 ASN A C 1
ATOM 941 O O . ASN A 1 114 ? 7.095 -9.658 -0.161 1.00 97.06 114 ASN A O 1
ATOM 945 N N . SER A 1 115 ? 7.586 -7.858 1.091 1.00 96.50 115 SER A N 1
ATOM 946 C CA . SER A 1 115 ? 8.796 -8.376 1.739 1.00 96.50 115 SER A CA 1
ATOM 947 C C . SER A 1 115 ? 9.084 -7.620 3.041 1.00 96.50 115 SER A C 1
ATOM 949 O O . SER A 1 115 ? 8.613 -6.497 3.236 1.00 96.50 115 SER A O 1
ATOM 951 N N . SER A 1 116 ? 9.899 -8.207 3.920 1.00 92.25 116 SER A N 1
ATOM 952 C CA . SER A 1 116 ? 10.452 -7.552 5.116 1.00 92.25 116 SER A CA 1
ATOM 953 C C . SER A 1 116 ? 11.832 -6.918 4.896 1.00 92.25 116 SER A C 1
ATOM 955 O O . SER A 1 116 ? 12.339 -6.235 5.783 1.00 92.25 116 SER A O 1
ATOM 957 N N . ALA A 1 117 ? 12.466 -7.148 3.743 1.00 94.25 117 ALA A N 1
ATOM 958 C CA . ALA A 1 117 ? 13.815 -6.663 3.463 1.00 94.25 117 ALA A CA 1
ATOM 959 C C . ALA A 1 117 ? 14.075 -6.446 1.966 1.00 94.25 117 ALA A C 1
ATOM 961 O O . ALA A 1 117 ? 13.396 -7.007 1.103 1.00 94.25 117 ALA A O 1
ATOM 962 N N . ILE A 1 118 ? 15.118 -5.661 1.677 1.00 96.56 118 ILE A N 1
ATOM 963 C CA . ILE A 1 118 ? 15.682 -5.492 0.331 1.00 96.56 118 ILE A CA 1
ATOM 964 C C . ILE A 1 118 ? 16.205 -6.843 -0.170 1.00 96.56 118 ILE A C 1
ATOM 966 O O . ILE A 1 118 ? 16.945 -7.534 0.534 1.00 96.56 118 ILE A O 1
ATOM 970 N N . GLY A 1 119 ? 15.870 -7.190 -1.411 1.00 95.81 119 GLY A N 1
ATOM 971 C CA . GLY A 1 119 ? 16.287 -8.430 -2.050 1.00 95.81 119 GLY A CA 1
ATOM 972 C C . GLY A 1 119 ? 17.048 -8.186 -3.351 1.00 95.81 119 GLY A C 1
ATOM 973 O O . GLY A 1 119 ? 16.559 -7.546 -4.275 1.00 95.81 119 GLY A O 1
ATOM 974 N N . ILE A 1 120 ? 18.256 -8.744 -3.443 1.00 96.06 120 ILE A N 1
ATOM 975 C CA . ILE A 1 120 ? 19.106 -8.681 -4.650 1.00 96.06 120 ILE A CA 1
ATOM 976 C C . ILE A 1 120 ? 19.342 -10.057 -5.289 1.00 96.06 120 ILE A C 1
ATOM 978 O O . ILE A 1 120 ? 20.079 -10.182 -6.265 1.00 96.06 120 ILE A O 1
ATOM 982 N N . GLY A 1 121 ? 18.741 -11.108 -4.724 1.00 97.00 121 GLY A N 1
ATOM 983 C CA . GLY A 1 121 ? 18.814 -12.461 -5.264 1.00 97.00 121 GLY A CA 1
ATOM 984 C C . GLY A 1 121 ? 18.040 -12.585 -6.576 1.00 97.00 121 GLY A C 1
ATOM 985 O O . GLY A 1 121 ? 17.021 -11.925 -6.765 1.00 97.00 121 GLY A O 1
ATOM 986 N N . VAL A 1 122 ? 18.504 -13.467 -7.464 1.00 96.69 122 VAL A N 1
ATOM 987 C CA . VAL A 1 122 ? 17.905 -13.676 -8.794 1.00 96.69 122 VAL A CA 1
ATOM 988 C C . VAL A 1 122 ? 16.413 -14.000 -8.701 1.00 96.69 122 VAL A C 1
ATOM 990 O O . VAL A 1 122 ? 15.622 -13.400 -9.425 1.00 96.69 122 VAL A O 1
ATOM 993 N N . ASP A 1 123 ? 16.017 -14.886 -7.786 1.00 95.19 123 ASP A N 1
ATOM 994 C CA . ASP A 1 123 ? 14.612 -15.274 -7.627 1.00 95.19 123 ASP A CA 1
ATOM 995 C C . ASP A 1 123 ? 13.755 -14.138 -7.057 1.00 95.19 123 ASP A C 1
ATOM 997 O O . ASP A 1 123 ? 12.652 -13.903 -7.545 1.00 95.19 123 ASP A O 1
ATOM 1001 N N . TYR A 1 124 ? 14.279 -13.372 -6.090 1.00 95.81 124 TYR A N 1
ATOM 1002 C CA . TYR A 1 124 ? 13.583 -12.198 -5.553 1.00 95.81 124 TYR A CA 1
ATOM 1003 C C . TYR A 1 124 ? 13.341 -11.159 -6.646 1.00 95.81 124 TYR A C 1
ATOM 1005 O O . TYR A 1 124 ? 12.217 -10.702 -6.830 1.00 95.81 124 TYR A O 1
ATOM 1013 N N . LEU A 1 125 ? 14.386 -10.812 -7.401 1.00 96.81 125 LEU A N 1
ATOM 1014 C CA . LEU A 1 125 ? 14.279 -9.843 -8.484 1.00 96.81 125 LEU A CA 1
ATOM 1015 C C . LEU A 1 125 ? 13.331 -10.349 -9.567 1.00 96.81 125 LEU A C 1
ATOM 1017 O O . LEU A 1 125 ? 12.507 -9.588 -10.052 1.00 96.81 125 LEU A O 1
ATOM 1021 N N . LYS A 1 126 ? 13.382 -11.633 -9.924 1.00 94.94 126 LYS A N 1
ATOM 1022 C CA . LYS A 1 126 ? 12.452 -12.206 -10.900 1.00 94.94 126 LYS A CA 1
ATOM 1023 C C . LYS A 1 126 ? 10.994 -12.099 -10.440 1.00 94.94 126 LYS A C 1
ATOM 1025 O O . LYS A 1 126 ? 10.145 -11.741 -11.249 1.00 94.94 126 LYS A O 1
ATOM 1030 N N . ASN A 1 127 ? 10.720 -12.382 -9.168 1.00 93.62 127 ASN A N 1
ATOM 1031 C CA . ASN A 1 127 ? 9.367 -12.350 -8.610 1.00 93.62 127 ASN A CA 1
ATOM 1032 C C . ASN A 1 127 ? 8.836 -10.928 -8.381 1.00 93.62 127 ASN A C 1
ATOM 1034 O O . ASN A 1 127 ? 7.630 -10.747 -8.345 1.00 93.62 127 ASN A O 1
ATOM 1038 N N . ASN A 1 128 ? 9.718 -9.933 -8.260 1.00 96.12 128 ASN A N 1
ATOM 1039 C CA . ASN A 1 128 ? 9.357 -8.534 -8.011 1.00 96.12 128 ASN A CA 1
ATOM 1040 C C . ASN A 1 128 ? 9.676 -7.630 -9.208 1.00 96.12 128 ASN A C 1
ATOM 1042 O O . ASN A 1 128 ? 10.034 -6.467 -9.044 1.00 96.12 128 ASN A O 1
ATOM 1046 N N . HIS A 1 129 ? 9.613 -8.165 -10.430 1.00 96.31 129 HIS A N 1
ATOM 1047 C CA . HIS A 1 129 ? 9.813 -7.396 -11.667 1.00 96.31 129 HIS A CA 1
ATOM 1048 C C . HIS A 1 129 ? 11.131 -6.613 -11.708 1.00 96.31 129 HIS A C 1
ATOM 1050 O O . HIS A 1 129 ? 11.195 -5.522 -12.258 1.00 96.31 129 HIS A O 1
ATOM 1056 N N . GLY A 1 130 ? 12.202 -7.129 -11.118 1.00 96.44 130 GLY A N 1
ATOM 1057 C CA . GLY A 1 130 ? 13.508 -6.479 -11.014 1.00 96.44 130 GLY A CA 1
ATOM 1058 C C . GLY A 1 130 ? 13.580 -5.342 -9.991 1.00 96.44 130 GLY A C 1
ATOM 1059 O O . GLY A 1 130 ? 14.601 -4.659 -9.947 1.00 96.44 130 GLY A O 1
ATOM 1060 N N . PHE A 1 131 ? 12.534 -5.122 -9.192 1.00 97.38 131 PHE A N 1
ATOM 1061 C CA . PHE A 1 131 ? 12.517 -4.150 -8.104 1.00 97.38 131 PHE A CA 1
ATOM 1062 C C . PHE A 1 131 ? 13.213 -4.735 -6.865 1.00 97.38 131 PHE A C 1
ATOM 1064 O O . PHE A 1 131 ? 12.754 -5.751 -6.341 1.00 97.38 131 PHE A O 1
ATOM 1071 N N . PRO A 1 132 ? 14.324 -4.145 -6.385 1.00 97.56 132 PRO A N 1
ATOM 1072 C CA . PRO A 1 132 ? 15.078 -4.712 -5.268 1.00 97.56 132 PRO A CA 1
ATOM 1073 C C . PRO A 1 132 ? 14.529 -4.301 -3.898 1.00 97.56 132 PRO A C 1
ATO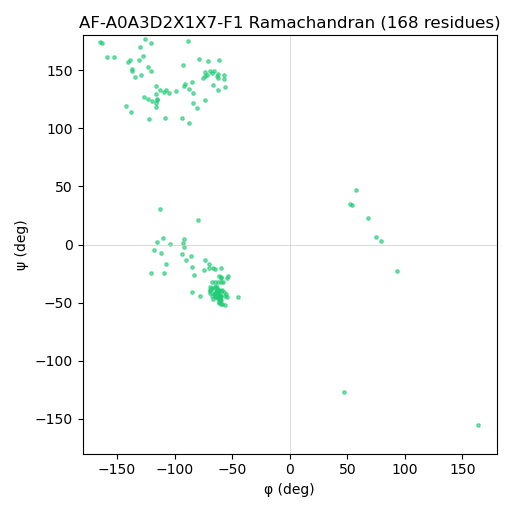M 1075 O O . PRO A 1 132 ? 14.850 -4.934 -2.894 1.00 97.56 132 PRO A O 1
ATOM 1078 N N . TYR A 1 133 ? 13.740 -3.228 -3.833 1.00 97.50 133 TYR A N 1
ATOM 1079 C CA . TYR A 1 133 ? 13.265 -2.657 -2.577 1.00 97.50 133 TYR A CA 1
ATOM 1080 C C . TYR A 1 133 ? 11.956 -3.302 -2.114 1.00 97.50 133 TYR A C 1
ATOM 1082 O O . TYR A 1 133 ? 11.372 -4.150 -2.794 1.00 97.50 133 TYR A O 1
ATOM 1090 N N . VAL A 1 134 ? 11.522 -2.901 -0.923 1.00 97.12 134 VAL A N 1
ATOM 1091 C CA . VAL A 1 134 ? 10.2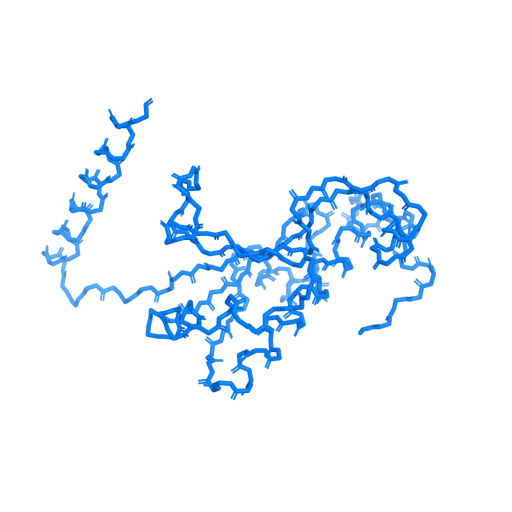20 -3.265 -0.370 1.00 97.12 134 VAL A CA 1
ATOM 1092 C C . VAL A 1 134 ? 9.180 -2.294 -0.920 1.00 97.12 134 VAL A C 1
ATOM 1094 O O . VAL A 1 134 ? 9.378 -1.082 -0.868 1.00 97.12 134 VAL A O 1
ATOM 1097 N N . ALA A 1 135 ? 8.082 -2.829 -1.442 1.00 97.44 135 ALA A N 1
ATOM 1098 C CA . ALA A 1 135 ? 6.920 -2.069 -1.882 1.00 97.44 135 ALA A CA 1
ATOM 1099 C C . ALA A 1 135 ? 5.694 -2.530 -1.091 1.00 97.44 135 ALA A C 1
ATOM 1101 O O . ALA A 1 135 ? 5.599 -3.683 -0.662 1.00 97.44 135 ALA A O 1
ATOM 1102 N N . GLY A 1 136 ? 4.753 -1.621 -0.874 1.00 97.31 136 GLY A N 1
ATOM 1103 C CA . GLY A 1 136 ? 3.568 -1.914 -0.088 1.00 97.31 136 GLY A CA 1
ATOM 1104 C C . GLY A 1 136 ? 2.476 -0.886 -0.274 1.00 97.31 136 GLY A C 1
ATOM 1105 O O . GLY A 1 136 ? 2.694 0.123 -0.936 1.00 97.31 136 GLY A O 1
ATOM 1106 N N . VAL A 1 137 ? 1.334 -1.185 0.326 1.00 98.62 137 VAL A N 1
ATOM 1107 C CA . VAL A 1 137 ? 0.123 -0.368 0.291 1.00 98.62 137 VAL A CA 1
ATOM 1108 C C . VAL A 1 137 ? -0.181 0.105 1.701 1.00 98.62 137 VAL A C 1
ATOM 1110 O O . VAL A 1 137 ? -0.224 -0.718 2.625 1.00 98.62 137 VAL A O 1
ATOM 1113 N N . ASP A 1 138 ? -0.398 1.405 1.842 1.00 98.19 138 ASP A N 1
ATOM 1114 C CA . ASP A 1 138 ? -0.812 2.041 3.084 1.00 98.19 138 ASP A CA 1
ATOM 1115 C C . ASP A 1 138 ? -2.346 2.017 3.195 1.00 98.19 138 ASP A C 1
ATOM 1117 O O . ASP A 1 138 ? -3.076 2.264 2.234 1.00 98.19 138 ASP A O 1
ATOM 1121 N N . ILE A 1 139 ? -2.847 1.634 4.371 1.00 98.44 139 ILE A N 1
ATOM 1122 C CA . ILE A 1 139 ? -4.269 1.404 4.644 1.00 98.44 139 ILE A CA 1
ATOM 1123 C C . ILE A 1 139 ? -4.694 2.306 5.798 1.00 98.44 139 ILE A C 1
ATOM 1125 O O . ILE A 1 139 ? -4.368 2.056 6.964 1.00 98.44 139 ILE A O 1
ATOM 1129 N N . PHE A 1 140 ? -5.470 3.333 5.470 1.00 97.50 140 PHE A N 1
ATOM 1130 C CA . PHE A 1 140 ? -5.948 4.326 6.421 1.00 97.50 140 PHE A CA 1
ATOM 1131 C C . PHE A 1 140 ? -7.314 3.938 7.007 1.00 97.50 140 PHE A C 1
ATOM 1133 O O . PHE A 1 140 ? -8.222 3.527 6.271 1.00 97.50 140 PHE A O 1
ATOM 1140 N N . PRO A 1 141 ? -7.518 4.090 8.328 1.00 95.88 141 PRO A N 1
ATOM 1141 C CA . PRO A 1 141 ? -8.856 4.063 8.896 1.00 95.88 141 PRO A CA 1
ATOM 1142 C C . PRO A 1 141 ? -9.593 5.366 8.557 1.00 95.88 141 PRO A C 1
ATOM 1144 O O . PRO A 1 141 ? -9.142 6.458 8.897 1.00 95.88 141 PRO A O 1
ATOM 1147 N N . LEU A 1 142 ? -10.761 5.247 7.933 1.00 94.31 142 LEU A N 1
ATOM 1148 C CA . LEU A 1 142 ? -11.679 6.353 7.693 1.00 94.31 142 LEU A CA 1
ATOM 1149 C C . LEU A 1 142 ? -12.709 6.414 8.827 1.00 94.31 142 LEU A C 1
ATOM 1151 O O . LEU A 1 142 ? -13.581 5.544 8.950 1.00 94.31 142 LEU A O 1
ATOM 1155 N N . ASP A 1 143 ? -12.578 7.442 9.662 1.00 90.19 143 ASP A N 1
ATOM 1156 C CA . ASP A 1 143 ? -13.459 7.700 10.800 1.00 90.19 143 ASP A CA 1
ATOM 1157 C C . ASP A 1 143 ? -14.619 8.631 10.444 1.00 90.19 143 ASP A C 1
ATOM 1159 O O . ASP A 1 143 ? -14.534 9.470 9.546 1.00 90.19 143 ASP A O 1
ATOM 1163 N N . TYR A 1 144 ? -15.709 8.496 11.197 1.00 85.75 144 TYR A N 1
ATOM 1164 C CA . TYR A 1 144 ? -16.818 9.440 11.144 1.00 85.75 144 TYR A CA 1
ATOM 1165 C C . TYR A 1 144 ? -16.434 10.752 11.833 1.00 85.75 144 TYR A C 1
ATOM 1167 O O . TYR A 1 144 ? -15.737 10.752 12.849 1.00 85.75 144 TYR A O 1
ATOM 1175 N N . LEU A 1 145 ? -16.936 11.862 11.294 1.00 85.69 145 LEU A N 1
ATOM 1176 C CA . LEU A 1 145 ? -16.933 13.142 11.998 1.00 85.69 145 LEU A CA 1
ATOM 1177 C C . LEU A 1 145 ? -17.955 13.098 13.132 1.00 85.69 145 LEU A C 1
ATOM 1179 O O . LEU A 1 145 ? -19.013 12.475 12.992 1.00 85.69 145 LEU A O 1
ATOM 1183 N N . MET A 1 146 ? -17.653 13.770 14.240 1.00 87.38 146 MET A N 1
ATOM 1184 C CA . MET A 1 146 ? -18.609 13.881 15.335 1.00 87.38 146 MET A CA 1
ATOM 1185 C C . MET A 1 146 ? -19.807 14.741 14.909 1.00 87.38 146 MET A C 1
ATOM 1187 O O . MET A 1 146 ? -19.682 15.675 14.120 1.00 87.38 146 MET A O 1
ATOM 1191 N N . GLU A 1 147 ? -20.991 14.428 15.439 1.00 87.38 147 GLU A N 1
ATOM 1192 C CA . GLU A 1 147 ? -22.246 15.079 15.028 1.00 87.38 147 GLU A CA 1
ATOM 1193 C C . GLU A 1 147 ? -22.317 16.576 15.370 1.00 87.38 147 GLU A C 1
ATOM 1195 O O . GLU A 1 147 ? -23.125 17.301 14.789 1.00 87.38 147 GLU A O 1
ATOM 1200 N N . ASN A 1 148 ? -21.514 17.041 16.330 1.00 92.50 148 ASN A N 1
ATOM 1201 C CA . ASN A 1 148 ? -21.493 18.430 16.769 1.00 92.50 148 ASN A CA 1
ATOM 1202 C C . ASN A 1 148 ? -20.062 18.918 17.040 1.00 92.50 148 ASN A C 1
ATOM 1204 O O . ASN A 1 148 ? -19.161 18.127 17.328 1.00 92.50 148 ASN A O 1
ATOM 1208 N N . ASP A 1 149 ? -19.892 20.239 16.971 1.00 91.44 149 ASP A N 1
ATOM 1209 C CA . ASP A 1 149 ? -18.592 20.905 17.087 1.00 91.44 149 ASP A CA 1
ATOM 1210 C C . ASP A 1 149 ? -17.920 20.680 18.451 1.00 91.44 149 ASP A C 1
ATOM 1212 O O . ASP A 1 149 ? -16.698 20.608 18.522 1.00 91.44 149 ASP A O 1
ATOM 1216 N N . GLU A 1 150 ? -18.697 20.549 19.532 1.00 91.94 150 GLU A N 1
ATOM 1217 C CA . GLU A 1 150 ? -18.167 20.326 20.886 1.00 91.94 150 GLU A CA 1
ATOM 1218 C C . GLU A 1 150 ? -17.497 18.949 20.998 1.00 91.94 150 GLU A C 1
ATOM 1220 O O . GLU A 1 150 ? -16.357 18.839 21.450 1.00 91.94 150 GLU A O 1
ATOM 1225 N N . ASN A 1 151 ? -18.164 17.910 20.499 1.00 90.25 151 ASN A N 1
ATOM 1226 C CA . ASN A 1 151 ? -17.641 16.552 20.459 1.00 90.25 151 ASN A CA 1
ATOM 1227 C C . ASN A 1 151 ? -16.455 16.420 19.488 1.00 90.25 151 ASN A C 1
ATOM 1229 O O . ASN A 1 151 ? -15.520 15.668 19.765 1.00 90.25 151 ASN A O 1
ATOM 1233 N N . GLU A 1 152 ? -16.478 17.119 18.346 1.00 90.12 152 GLU A N 1
ATOM 1234 C CA . GLU A 1 152 ? -15.342 17.120 17.411 1.00 90.12 152 GLU A CA 1
ATOM 1235 C C . GLU A 1 152 ? -14.126 17.827 18.023 1.00 90.12 152 GLU A C 1
ATOM 1237 O O . GLU A 1 152 ? -13.001 17.347 17.877 1.00 90.12 152 GLU A O 1
ATOM 1242 N N . GLU A 1 153 ? -14.337 18.921 18.763 1.00 91.06 153 GLU A N 1
ATOM 1243 C CA . GLU A 1 153 ? -13.271 19.595 19.505 1.00 91.06 153 GLU A CA 1
ATOM 1244 C C . GLU A 1 153 ? -12.677 18.677 20.576 1.00 91.06 153 GLU A C 1
ATOM 1246 O O . GLU A 1 153 ? -11.455 18.560 20.676 1.00 91.06 153 GLU A O 1
ATOM 1251 N N . GLU A 1 154 ? -13.520 17.969 21.333 1.00 89.94 154 GLU A N 1
ATOM 1252 C CA . GLU A 1 154 ? -13.059 16.996 22.322 1.00 8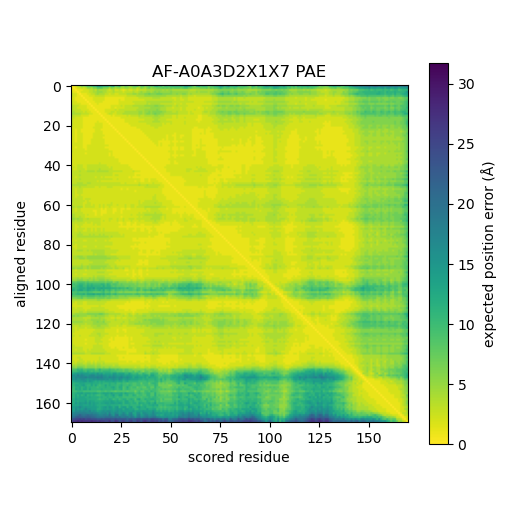9.94 154 GLU A CA 1
ATOM 1253 C C . GLU A 1 154 ? -12.233 15.882 21.663 1.00 89.94 154 GLU A C 1
ATOM 1255 O O . GLU A 1 154 ? -11.111 15.604 22.100 1.00 89.94 154 GLU A O 1
ATOM 1260 N N . ARG A 1 155 ? -12.728 15.298 20.561 1.00 88.88 155 ARG A N 1
ATOM 1261 C CA . ARG A 1 155 ? -12.000 14.288 19.776 1.00 88.88 155 ARG A CA 1
ATOM 1262 C C . ARG A 1 155 ? -10.647 14.821 19.310 1.00 88.88 155 ARG A C 1
ATOM 1264 O O . ARG A 1 155 ? -9.638 14.124 19.418 1.00 88.88 155 ARG A O 1
ATOM 1271 N N . ARG A 1 156 ? -10.605 16.060 18.813 1.00 87.50 156 ARG A N 1
ATOM 1272 C CA . ARG A 1 156 ? -9.378 16.711 18.344 1.00 87.50 156 ARG A CA 1
ATOM 1273 C C . ARG A 1 156 ? -8.376 16.902 19.480 1.00 87.50 156 ARG A C 1
ATOM 1275 O O . ARG A 1 156 ? -7.203 16.580 19.305 1.00 87.50 156 ARG A O 1
ATOM 1282 N N . VAL A 1 157 ? -8.815 17.379 20.646 1.00 90.62 157 VAL A N 1
ATOM 1283 C CA . VAL A 1 157 ? -7.958 17.540 21.835 1.00 90.62 157 VAL A CA 1
ATOM 1284 C C . VAL A 1 157 ? -7.409 16.194 22.307 1.00 90.62 157 VAL A C 1
ATOM 1286 O O . VAL A 1 157 ? -6.219 16.093 22.617 1.00 90.62 157 VAL A O 1
ATOM 1289 N N . GLN A 1 158 ? -8.241 15.151 22.330 1.00 87.69 158 GLN A N 1
ATOM 1290 C CA . GLN A 1 158 ? -7.812 13.792 22.666 1.00 87.69 158 GLN A CA 1
ATOM 1291 C C . GLN A 1 158 ? -6.763 13.280 21.670 1.00 87.69 158 GLN A C 1
ATOM 1293 O O . GLN A 1 158 ? -5.711 12.805 22.094 1.00 87.69 158 GLN A O 1
ATOM 1298 N N . ALA A 1 159 ? -6.996 13.443 20.364 1.00 85.44 159 ALA A N 1
ATOM 1299 C CA . ALA A 1 159 ? -6.046 13.054 19.323 1.00 85.44 159 ALA A CA 1
ATOM 1300 C C . ALA A 1 159 ? -4.705 13.797 19.453 1.00 85.44 159 ALA A C 1
ATOM 1302 O O . ALA A 1 159 ? -3.655 13.161 19.423 1.00 85.44 159 ALA A O 1
ATOM 1303 N N . TYR A 1 160 ? -4.722 15.117 19.682 1.00 86.25 160 TYR A N 1
ATOM 1304 C CA . TYR A 1 160 ? -3.499 15.895 19.925 1.00 86.25 160 TYR A CA 1
ATOM 1305 C C . TYR A 1 160 ? -2.763 15.456 21.192 1.00 86.25 160 TYR A C 1
ATOM 1307 O O . TYR A 1 160 ? -1.536 15.420 21.214 1.00 86.25 160 TYR A O 1
ATOM 1315 N N . THR A 1 161 ? -3.499 15.117 22.249 1.00 87.25 161 THR A N 1
ATOM 1316 C CA . THR A 1 161 ? -2.908 14.653 23.509 1.00 87.25 161 THR A CA 1
ATOM 1317 C C . THR A 1 161 ? -2.239 13.293 23.326 1.00 87.25 161 THR A C 1
ATOM 1319 O O . THR A 1 161 ? -1.111 13.110 23.775 1.00 87.25 161 THR A O 1
ATOM 1322 N N . LEU A 1 162 ? -2.896 12.361 22.628 1.00 83.38 162 LEU A N 1
ATOM 1323 C CA . LEU A 1 162 ? -2.325 11.058 22.279 1.00 83.38 162 LEU A CA 1
ATOM 1324 C C . LEU A 1 162 ? -1.090 11.202 21.384 1.00 83.38 162 LEU A C 1
ATOM 1326 O O . LEU A 1 162 ? -0.091 10.536 21.635 1.00 83.38 162 LEU A O 1
ATOM 1330 N N . TRP A 1 163 ? -1.139 12.092 20.390 1.00 81.81 163 TRP A N 1
ATOM 1331 C CA . TRP A 1 163 ? -0.004 12.383 19.515 1.00 81.81 163 TRP A CA 1
ATOM 1332 C C . TRP A 1 163 ? 1.208 12.896 20.301 1.00 81.81 163 TRP A C 1
ATOM 1334 O O . TRP A 1 163 ? 2.297 12.347 20.181 1.00 81.81 163 TRP A O 1
ATOM 1344 N N . ASN A 1 164 ? 1.015 13.906 21.156 1.00 84.50 164 ASN A N 1
ATOM 1345 C CA . ASN A 1 164 ? 2.105 14.461 21.964 1.00 84.50 164 ASN A CA 1
ATOM 1346 C C . ASN A 1 164 ? 2.672 13.427 22.947 1.00 84.50 164 ASN A C 1
ATOM 1348 O O . ASN A 1 164 ? 3.882 13.348 23.118 1.00 84.50 164 ASN A O 1
ATOM 1352 N N . LEU A 1 165 ? 1.811 12.603 23.555 1.00 82.00 165 LEU A N 1
ATOM 1353 C CA . LEU A 1 165 ? 2.257 11.525 24.436 1.00 82.00 165 LEU A CA 1
ATOM 1354 C C . LEU A 1 165 ? 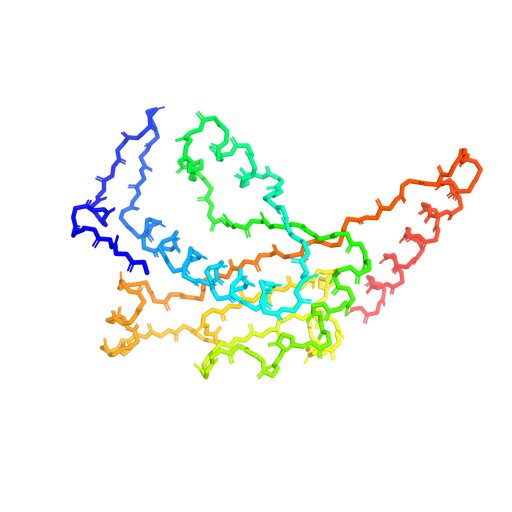3.095 10.483 23.679 1.00 82.00 165 LEU A C 1
ATOM 1356 O O . LEU A 1 165 ? 4.077 9.992 24.224 1.00 82.00 165 LEU A O 1
ATOM 1360 N N . ALA A 1 166 ? 2.713 10.142 22.446 1.00 75.00 166 ALA A N 1
ATOM 1361 C CA . ALA A 1 166 ? 3.472 9.214 21.612 1.00 75.00 166 ALA A CA 1
ATOM 1362 C C . ALA A 1 166 ? 4.855 9.773 21.235 1.00 75.00 166 ALA A C 1
ATOM 1364 O O . ALA A 1 166 ? 5.826 9.021 21.218 1.00 75.00 166 ALA A O 1
ATOM 1365 N N . GLU A 1 167 ? 4.960 11.081 20.988 1.00 75.56 167 GLU A N 1
ATOM 1366 C CA . GLU A 1 167 ? 6.238 11.751 20.712 1.00 75.56 167 GLU A CA 1
ATOM 1367 C C . GLU A 1 167 ? 7.148 11.823 21.950 1.00 75.56 167 GLU A C 1
ATOM 1369 O O . GLU A 1 167 ? 8.353 11.635 21.821 1.00 75.56 167 GLU A O 1
ATOM 1374 N N . ASP A 1 168 ? 6.592 12.016 23.150 1.00 73.44 168 ASP A N 1
ATOM 1375 C CA . ASP A 1 168 ? 7.363 12.073 24.406 1.00 73.44 168 ASP A CA 1
ATOM 1376 C C . ASP A 1 168 ? 7.891 10.697 24.879 1.00 73.44 168 ASP A C 1
ATOM 1378 O O . ASP A 1 168 ? 8.716 10.630 25.794 1.00 73.44 168 ASP A O 1
ATOM 1382 N N . ILE A 1 169 ? 7.395 9.593 24.306 1.00 62.88 169 ILE A N 1
ATOM 1383 C CA . ILE A 1 169 ? 7.808 8.214 24.639 1.00 62.88 169 ILE A CA 1
ATOM 1384 C C . ILE A 1 169 ? 8.986 7.733 23.761 1.00 62.88 169 ILE A C 1
ATOM 1386 O O . ILE A 1 169 ? 9.621 6.731 24.103 1.00 62.88 169 ILE A O 1
ATOM 1390 N N . LYS A 1 170 ? 9.307 8.444 22.673 1.00 51.53 170 LYS A N 1
ATOM 1391 C CA . LYS A 1 170 ? 10.470 8.177 21.808 1.00 51.53 170 LYS A CA 1
ATOM 1392 C C . LYS A 1 170 ? 11.768 8.745 22.392 1.00 51.53 170 LYS A C 1
ATOM 1394 O O . LYS A 1 170 ? 12.812 8.071 22.230 1.00 51.53 170 LYS A O 1
#

Mean predicted aligned error: 4.42 Å

Radius of gyration: 18.05 Å; Cα contacts (8 Å, |Δi|>4): 236; chains: 1; bounding box: 41×37×47 Å

Solvent-accessible surface area (backbone atoms only — not comparable to full-atom values): 9657 Å² total; per-residue (Å²): 140,87,79,61,79,74,65,48,44,69,45,72,54,97,89,41,78,33,54,21,66,57,44,18,42,52,53,45,23,53,51,44,45,48,53,53,48,54,56,25,62,78,67,76,40,64,73,44,66,26,77,68,40,36,52,10,44,74,75,64,72,34,77,45,74,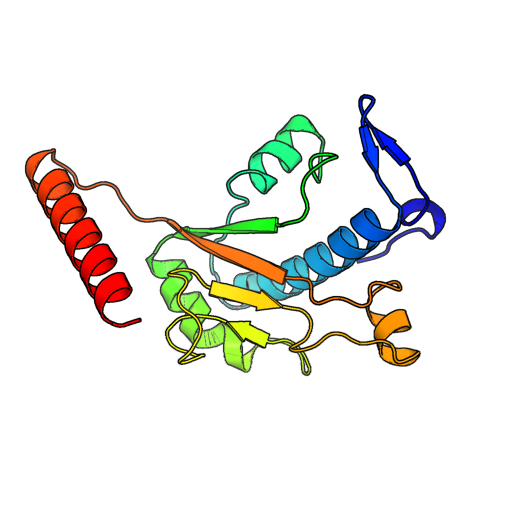84,61,89,78,42,38,30,31,18,46,48,71,35,38,56,55,44,68,77,46,46,79,85,66,56,60,92,62,44,37,68,45,21,64,91,71,31,95,85,40,86,54,98,39,42,33,40,26,65,32,88,55,74,37,86,48,72,66,50,18,63,75,31,68,66,33,41,66,64,39,38,34,42,38,39,67,44,75,84,78,57,98,44,70,68,58,37,48,50,50,49,53,52,52,52,50,52,50,52,53,58,62,75,73,111

Nearest PDB structures (foldseek):
  6kal-assembly1_A  TM=7.239E-01  e=1.096E-05  Homo sapiens
  6l7u-assembly1_A  TM=7.066E-01  e=1.330E-05  Homo sapiens
  6l7u-assembly1_D  TM=7.152E-01  e=1.835E-05  Homo sapiens
  6l7t-assembly1_B  TM=7.074E-01  e=2.881E-05  Homo sapiens
  6l7t-assembly1_D  TM=7.081E-01  e=3.072E-05  Homo sapiens

Organism: NCBI:txid66219

InterPro domains:
  IPR007074 LicD/FKTN/FKRP, nucleotidyltransferase domain [PF04991] (40-157)

Foldseek 3Di:
DDDDPCQLPWDQDPNATAHSLLSLLQVQAVVQVVLLVVLCVVQVFDKAWDDQQNVCCVPVVGHDRPDNAGEMEGEQVSQVVCVVCVCVRGDPAKDWDAVVGDVPRLDHWIKIKNHPAFAPDPVVCVVSVNHRGIHIYIYYHDYDQDPDPVVNVVVVVVVVVVVVVSVVVD

Secondary structure (DSSP, 8-state):
----GGGGS-EEETTEEE-HHHHHHHHHHHHHHHHHHHHHHHHT---EE-HHHHHHHHHTSS--TT----EEEEEHHHHHHHHHHHHHHSPTT-EEESTTT-TT---SSEEEES-SS---SHHHHHHTTT--S--EEEEEEEPPPPSSHHHHHHHHHHHHHHHHHHHHT-